Protein AF-A0A1Y4DKV1-F1 (afdb_monomer)

pLDDT: mean 86.76, std 9.76, range [48.66, 96.31]

InterPro domains:
  IPR012902 Prokaryotic N-terminal methylation site [PF07963] (7-30)
  IPR012902 Prokaryotic N-terminal methylation site [TIGR02532] (8-30)
  IPR045584 Pilin-like [SSF54523] (10-125)

Sequence (173 aa):
MLKNMLAKGFTLTELMAVVIIIAILSGVALGSYKKAAERSHFTEGLVAGHTVLEAVNRYYYDNPDLSDSERKRPKADYLDIGLSNARSCTINPNKDYCLRTKYFEIVIQTWGVQVNRVQNNAVKDYYFYLYPEYASGRYPDQCISRSATGHDLCVTMGYTNCSGSGSYYSCTK

Organism: NCBI:txid2562704

Nearest PDB structures (foldseek):
  6jr7-assembly4_D  TM=3.805E-01  e=6.163E+00  Flavobacterium johnsoniae UW101
  7wev-assembly1_C  TM=3.247E-01  e=9.438E+00  Severe acute respiratory syndrome coronavirus 2

Radius of gyration: 23.53 Å; Cα contacts (8 Å, |Δi|>4): 263; chains: 1; bounding box: 67×59×55 Å

Mean predicted aligned error: 7.86 Å

Structure (mmCIF, N/CA/C/O backbone):
data_AF-A0A1Y4DKV1-F1
#
_entry.id   AF-A0A1Y4DKV1-F1
#
loop_
_atom_site.group_PDB
_atom_site.id
_atom_site.type_symbol
_atom_site.label_atom_id
_atom_site.label_alt_id
_atom_site.label_comp_id
_atom_site.label_asym_id
_atom_site.label_entity_id
_atom_site.label_seq_id
_atom_site.pdbx_PDB_ins_code
_atom_site.Cartn_x
_atom_site.Cartn_y
_atom_site.Cartn_z
_atom_site.occupancy
_atom_site.B_iso_or_equiv
_atom_site.auth_seq_id
_atom_site.auth_comp_id
_atom_site.auth_asym_id
_atom_site.auth_atom_id
_atom_site.pdbx_PDB_model_num
ATOM 1 N N . MET A 1 1 ? -46.751 -41.928 22.803 1.00 48.66 1 MET A N 1
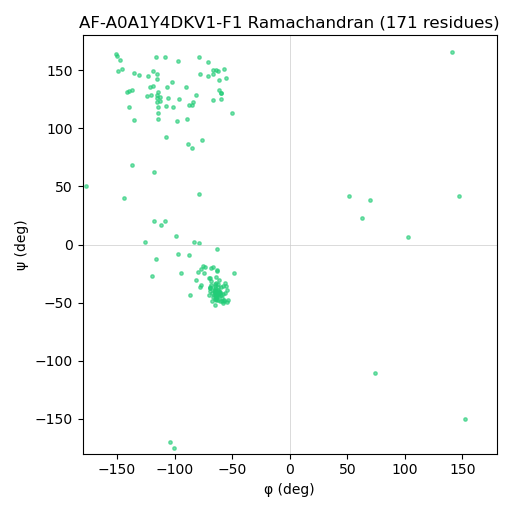ATOM 2 C CA . MET A 1 1 ? -45.582 -41.294 23.451 1.00 48.66 1 MET A CA 1
ATOM 3 C C . MET A 1 1 ? -45.083 -40.132 22.591 1.00 48.66 1 MET A C 1
ATOM 5 O O . MET A 1 1 ? -44.193 -40.367 21.798 1.00 48.66 1 MET A O 1
ATOM 9 N N . LEU A 1 2 ? -45.682 -38.931 22.672 1.00 51.69 2 LEU A N 1
ATOM 10 C CA . LEU A 1 2 ? -45.165 -37.682 22.050 1.00 51.69 2 LEU A CA 1
ATOM 11 C C . LEU A 1 2 ? -46.072 -36.478 22.404 1.00 51.69 2 LEU A C 1
ATOM 13 O O . LEU A 1 2 ? -46.562 -35.750 21.550 1.00 51.69 2 LEU A 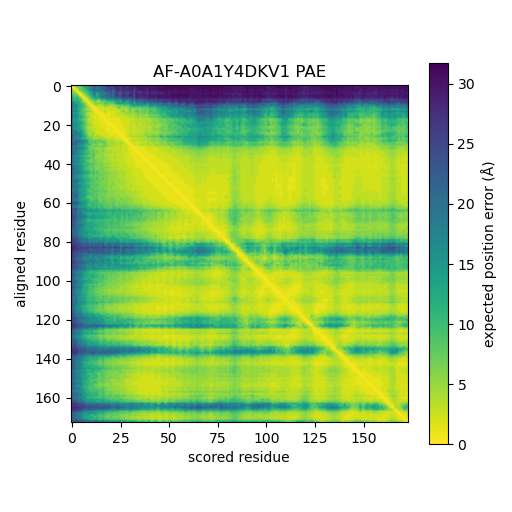O 1
ATOM 17 N N . LYS A 1 3 ? -46.373 -36.284 23.689 1.00 62.06 3 LYS A N 1
ATOM 18 C CA . LYS A 1 3 ? -47.076 -35.088 24.178 1.00 62.06 3 LYS A CA 1
ATOM 19 C C . LYS A 1 3 ? -46.341 -34.637 25.426 1.00 62.06 3 LYS A C 1
ATOM 21 O O . LYS A 1 3 ? -46.392 -35.368 26.405 1.00 62.06 3 LYS A O 1
ATOM 26 N N . ASN A 1 4 ? -45.594 -33.533 25.315 1.00 58.84 4 ASN A N 1
ATOM 27 C CA . ASN A 1 4 ? -45.132 -32.623 26.388 1.00 58.84 4 ASN A CA 1
ATOM 28 C C . ASN A 1 4 ? -43.747 -31.998 26.121 1.00 58.84 4 ASN A C 1
ATOM 30 O O . ASN A 1 4 ? -42.940 -31.868 27.033 1.00 58.84 4 ASN A O 1
ATOM 34 N N . MET A 1 5 ? -43.466 -31.561 24.888 1.00 59.00 5 MET A N 1
ATOM 35 C CA . MET A 1 5 ? -42.307 -30.686 24.627 1.00 59.00 5 MET A CA 1
ATOM 36 C C . MET A 1 5 ? -42.652 -29.372 23.901 1.00 59.00 5 MET A C 1
ATOM 38 O O . MET A 1 5 ? -41.758 -28.583 23.633 1.00 59.00 5 MET A O 1
ATOM 42 N N . LEU A 1 6 ? -43.929 -29.087 23.609 1.00 60.47 6 LEU A N 1
ATOM 43 C CA . LEU A 1 6 ? -44.322 -28.021 22.668 1.00 60.47 6 LEU A CA 1
ATOM 44 C C . LEU A 1 6 ? -44.960 -26.756 23.280 1.00 60.47 6 LEU A C 1
ATOM 46 O O . LEU A 1 6 ? -45.616 -26.016 22.558 1.00 60.47 6 LEU A O 1
ATOM 50 N N . ALA A 1 7 ? -44.790 -26.451 24.571 1.00 59.06 7 ALA A N 1
ATOM 51 C CA . ALA A 1 7 ? -45.453 -25.267 25.149 1.00 59.06 7 ALA A CA 1
ATOM 52 C C . ALA A 1 7 ? -44.648 -24.499 26.214 1.00 59.06 7 ALA A C 1
ATOM 54 O O . ALA A 1 7 ? -45.212 -24.030 27.199 1.00 59.06 7 ALA A O 1
ATOM 55 N N . LYS A 1 8 ? -43.335 -24.324 26.024 1.00 66.44 8 LYS A N 1
ATOM 56 C CA . LYS A 1 8 ? -42.594 -23.223 26.667 1.00 66.44 8 LYS A CA 1
ATOM 57 C C . LYS A 1 8 ? -42.255 -22.196 25.590 1.00 66.44 8 LYS A C 1
ATOM 59 O O . LYS A 1 8 ? -41.277 -22.353 24.869 1.00 66.44 8 LYS A O 1
ATOM 64 N N . GLY A 1 9 ? -43.128 -21.205 25.425 1.00 69.94 9 GLY A N 1
ATOM 65 C CA . GLY A 1 9 ? -42.861 -20.043 24.580 1.00 69.94 9 GLY A CA 1
ATOM 66 C C . GLY A 1 9 ? -41.812 -19.139 25.227 1.00 69.94 9 GLY A C 1
ATOM 67 O O . GLY A 1 9 ? -41.774 -19.019 26.450 1.00 69.94 9 GLY A O 1
ATOM 68 N N . PHE A 1 10 ? -40.966 -18.526 24.400 1.00 76.81 10 PHE A N 1
ATOM 69 C CA . PHE A 1 10 ? -39.982 -17.528 24.820 1.00 76.81 10 PHE A CA 1
ATOM 70 C C . PHE A 1 10 ? -40.705 -16.338 25.466 1.00 76.81 10 PHE A C 1
ATOM 72 O O . PHE A 1 10 ? -41.677 -15.830 24.900 1.00 76.81 10 PHE A O 1
ATOM 79 N N . THR A 1 11 ? -40.272 -15.896 26.647 1.00 87.31 11 THR A N 1
ATOM 80 C CA . THR A 1 11 ? -40.912 -14.749 27.307 1.00 87.31 11 THR A CA 1
ATOM 81 C C . THR A 1 11 ? -40.451 -13.434 26.670 1.00 87.31 11 THR A C 1
ATOM 83 O O . THR A 1 11 ?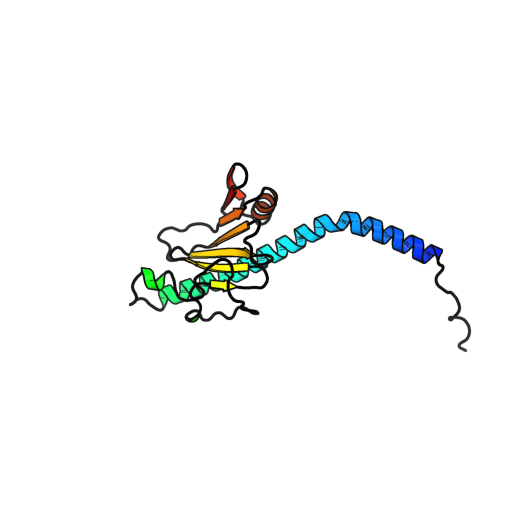 -39.303 -13.297 26.242 1.00 87.31 11 THR A O 1
ATOM 86 N N . LEU A 1 12 ? -41.335 -12.428 26.614 1.00 86.06 12 LEU A N 1
ATOM 87 C CA . LEU A 1 12 ? -40.984 -11.092 26.106 1.00 86.06 12 LEU A CA 1
ATOM 88 C C . LEU A 1 12 ? -39.816 -10.481 26.897 1.00 86.06 12 LEU A C 1
ATOM 90 O O . LEU A 1 12 ? -38.951 -9.822 26.328 1.00 86.06 12 LEU A O 1
ATOM 94 N N . THR A 1 13 ? -39.770 -10.740 28.203 1.00 91.50 13 THR A N 1
ATOM 95 C CA . THR A 1 13 ? -38.722 -10.250 29.102 1.00 91.50 13 THR A CA 1
ATOM 96 C C . THR A 1 13 ? -37.368 -10.902 28.839 1.00 91.50 13 THR A C 1
ATOM 98 O O . THR A 1 13 ? -36.355 -10.207 28.891 1.00 91.50 13 THR A O 1
ATOM 101 N N . GLU A 1 14 ? -37.323 -12.196 28.501 1.00 89.69 14 GLU A N 1
ATOM 102 C CA . GLU A 1 14 ? -36.074 -12.849 28.075 1.00 89.69 14 GLU A CA 1
ATOM 103 C C . GLU A 1 14 ? -35.562 -12.249 26.771 1.00 89.69 14 GLU A C 1
ATOM 105 O O . GLU A 1 14 ? -34.377 -11.941 26.652 1.00 89.69 14 GLU A O 1
ATOM 110 N N . LEU A 1 15 ? -36.457 -12.016 25.810 1.00 88.69 15 LEU A N 1
ATOM 111 C CA . LEU A 1 15 ? -36.069 -11.412 24.541 1.00 88.69 15 LEU A CA 1
ATOM 112 C C . LEU A 1 15 ? -35.565 -9.975 24.738 1.00 88.69 15 LEU A C 1
ATOM 114 O O . LEU A 1 15 ? -34.548 -9.598 24.160 1.00 88.69 15 LEU A O 1
ATOM 118 N N . MET A 1 16 ? -36.209 -9.191 25.606 1.00 91.56 16 MET A N 1
ATOM 119 C CA . MET A 1 16 ? -35.769 -7.831 25.930 1.00 91.56 16 MET A CA 1
ATOM 120 C C . MET A 1 16 ? -34.400 -7.798 26.616 1.00 91.56 16 MET A C 1
ATOM 122 O O . MET A 1 16 ? -33.557 -6.985 26.236 1.00 91.56 16 MET A O 1
ATOM 126 N N . ALA A 1 17 ? -34.143 -8.691 27.575 1.00 93.69 17 ALA A N 1
ATOM 127 C CA . ALA A 1 17 ? -32.840 -8.767 28.232 1.00 93.69 17 ALA A CA 1
ATOM 128 C C . ALA A 1 17 ? -31.724 -9.107 27.229 1.00 93.69 17 ALA A C 1
ATOM 130 O O . ALA A 1 17 ? -30.673 -8.465 27.234 1.00 93.69 17 ALA A O 1
ATOM 131 N N . VAL A 1 18 ? -31.969 -10.051 26.311 1.00 94.38 18 VAL A N 1
ATOM 132 C CA . VAL A 1 18 ? -31.006 -10.410 25.258 1.00 94.38 18 VAL A CA 1
ATOM 133 C C . VAL A 1 18 ? -30.735 -9.228 24.326 1.00 94.38 18 VAL A C 1
ATOM 135 O O . VAL A 1 18 ? -29.570 -8.939 24.054 1.00 94.38 18 VAL A O 1
ATOM 138 N N . VAL A 1 19 ? -31.775 -8.506 23.886 1.00 95.00 19 VAL A N 1
ATOM 139 C CA . VAL A 1 19 ? -31.631 -7.331 23.004 1.00 95.00 19 VAL A CA 1
ATOM 140 C C . VAL A 1 19 ? -30.817 -6.215 23.671 1.00 95.00 19 VAL A C 1
ATOM 142 O O . VAL A 1 19 ? -29.967 -5.600 23.027 1.00 95.00 19 VAL A O 1
ATOM 145 N N . ILE A 1 20 ? -31.017 -5.976 24.968 1.00 96.31 20 ILE A N 1
ATOM 146 C CA . ILE A 1 20 ? -30.244 -4.975 25.719 1.00 96.31 20 ILE A CA 1
ATOM 147 C C . ILE A 1 20 ? -28.768 -5.381 25.811 1.00 96.31 20 ILE A C 1
ATOM 149 O O . ILE A 1 20 ? -27.885 -4.551 25.584 1.00 96.31 20 ILE A O 1
ATOM 153 N N . ILE A 1 21 ? -28.481 -6.655 26.092 1.00 96.00 21 ILE A N 1
ATOM 154 C CA . ILE A 1 21 ? -27.099 -7.144 26.194 1.00 96.00 21 ILE A CA 1
ATOM 155 C C . ILE A 1 21 ? -26.377 -7.023 24.843 1.00 96.00 21 ILE A C 1
ATOM 157 O O . ILE A 1 21 ? -25.274 -6.471 24.794 1.00 96.00 21 ILE A O 1
ATOM 161 N N . ILE A 1 22 ? -26.989 -7.460 23.732 1.00 94.75 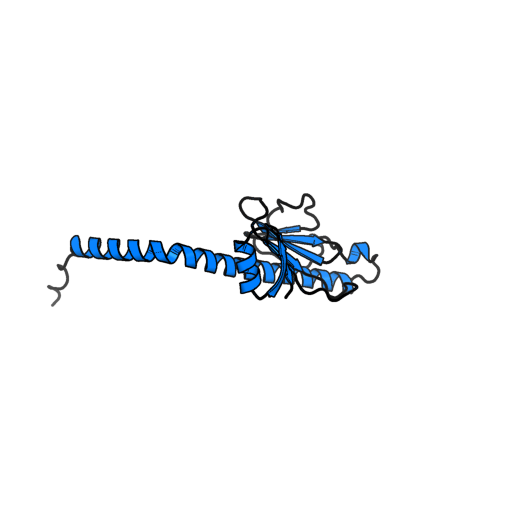22 ILE A N 1
ATOM 162 C CA . ILE A 1 22 ? -26.371 -7.321 22.397 1.00 94.75 22 ILE A CA 1
ATOM 163 C C . ILE A 1 22 ? -26.194 -5.850 21.998 1.00 94.75 22 ILE A C 1
ATOM 165 O O . ILE A 1 22 ? -25.195 -5.518 21.359 1.00 94.75 22 ILE A O 1
ATOM 169 N N . ALA A 1 23 ? -27.097 -4.953 22.418 1.00 94.25 23 ALA A N 1
ATOM 170 C CA . ALA A 1 23 ? -26.974 -3.523 22.146 1.00 94.25 23 ALA A CA 1
ATOM 171 C C . ALA A 1 23 ? -25.709 -2.937 22.796 1.00 94.25 23 ALA A C 1
ATOM 173 O O . ALA A 1 23 ? -24.917 -2.289 22.108 1.00 94.25 23 ALA A O 1
ATOM 174 N N . ILE A 1 24 ? -25.460 -3.238 24.075 1.00 95.19 24 ILE A N 1
ATOM 175 C CA . ILE A 1 24 ? -24.270 -2.756 24.797 1.00 95.19 24 ILE A CA 1
ATOM 176 C C . ILE A 1 24 ? -22.986 -3.319 24.170 1.00 95.19 24 ILE A C 1
ATOM 178 O O . ILE A 1 24 ? -22.055 -2.562 23.884 1.00 95.19 24 ILE A O 1
ATOM 182 N N . LEU A 1 25 ? -22.946 -4.630 23.899 1.00 94.88 25 LEU A N 1
ATOM 183 C CA . LEU A 1 25 ? -21.775 -5.275 23.292 1.00 94.88 25 LEU A CA 1
ATOM 184 C C . LEU A 1 25 ? -21.463 -4.705 21.900 1.00 94.88 25 LEU A C 1
ATOM 186 O O . LEU A 1 25 ? -20.299 -4.445 21.587 1.00 94.88 25 LEU A O 1
ATOM 190 N N . SER A 1 26 ? -22.490 -4.455 21.082 1.00 91.62 26 SER A N 1
ATOM 191 C CA . SER A 1 26 ? -22.305 -3.893 19.739 1.00 91.62 26 SER A CA 1
ATOM 192 C C . SER A 1 26 ? -21.729 -2.472 19.761 1.00 91.62 26 SER A C 1
ATOM 194 O O . SER A 1 26 ? -20.885 -2.139 18.925 1.00 91.62 26 SER A O 1
ATOM 196 N N . GLY A 1 27 ? -22.116 -1.659 20.752 1.00 90.88 27 GLY A N 1
ATOM 197 C CA . GLY A 1 27 ? -21.615 -0.295 20.915 1.00 90.88 27 GLY A CA 1
ATOM 198 C C . GLY A 1 27 ? -20.108 -0.247 21.171 1.00 90.88 27 GLY A C 1
ATOM 199 O O . GLY A 1 27 ? -19.404 0.555 20.557 1.00 90.88 27 GLY A O 1
ATOM 200 N N . VAL A 1 28 ? -19.592 -1.142 22.019 1.00 91.00 28 VAL A N 1
ATOM 201 C CA . VAL A 1 28 ? -18.157 -1.189 22.358 1.00 91.00 28 VAL A CA 1
ATOM 202 C C . VAL A 1 28 ? -17.327 -1.828 21.235 1.00 91.00 28 VAL A C 1
ATOM 204 O O . VAL A 1 28 ? -16.204 -1.399 20.965 1.00 91.00 28 VAL A O 1
ATOM 207 N N . ALA A 1 29 ? -17.874 -2.826 20.536 1.00 90.12 29 ALA A N 1
ATOM 208 C CA . ALA A 1 29 ? -17.142 -3.599 19.530 1.00 90.12 29 ALA A CA 1
ATOM 209 C C . ALA A 1 29 ? -16.946 -2.879 18.180 1.00 90.12 29 ALA A C 1
ATOM 211 O O . ALA A 1 29 ? -16.044 -3.226 17.415 1.00 90.12 29 ALA A O 1
ATOM 212 N N . LEU A 1 30 ? -17.758 -1.869 17.852 1.00 88.00 30 LEU A N 1
ATOM 213 C CA . LEU A 1 30 ? -17.723 -1.249 16.521 1.00 88.00 30 LEU A CA 1
ATOM 214 C C . LEU A 1 30 ? -16.369 -0.593 16.193 1.00 88.00 30 LEU A C 1
ATOM 216 O O . LEU A 1 30 ? -15.911 -0.636 15.047 1.00 88.00 30 LEU A O 1
ATOM 220 N N . GLY A 1 31 ? -15.716 0.014 17.188 1.00 85.81 31 GLY A N 1
ATOM 221 C CA . GLY A 1 31 ? -14.417 0.663 17.005 1.00 85.81 31 GLY A CA 1
ATOM 222 C C . GLY A 1 31 ? -13.299 -0.332 16.679 1.00 85.81 31 GLY A C 1
ATOM 223 O O . GLY A 1 31 ? -12.526 -0.110 15.744 1.00 85.81 31 GLY A O 1
ATOM 224 N N . SER A 1 32 ? -13.235 -1.450 17.407 1.00 87.50 32 SER A N 1
ATOM 225 C CA . SER A 1 32 ? -12.230 -2.494 17.178 1.00 87.50 32 SER A CA 1
ATOM 226 C C . SER A 1 32 ? -12.468 -3.231 15.860 1.00 87.50 32 SER A C 1
ATOM 228 O O . SER A 1 32 ? -11.508 -3.489 15.133 1.00 87.50 32 SER A O 1
ATOM 230 N N . TYR A 1 33 ? -13.731 -3.472 15.495 1.00 89.88 33 TYR A N 1
ATOM 231 C CA . TYR A 1 33 ? -14.090 -4.084 14.216 1.00 89.88 33 TYR A CA 1
ATOM 232 C C . TYR A 1 33 ? -13.587 -3.266 13.018 1.00 89.88 33 TYR A C 1
ATOM 234 O O . TYR A 1 33 ? -12.959 -3.818 12.117 1.00 89.88 33 TYR A O 1
ATOM 242 N N . LYS A 1 34 ? -13.783 -1.938 13.022 1.00 90.06 34 LYS A N 1
ATOM 243 C CA . LYS A 1 34 ? -13.297 -1.062 11.937 1.00 90.06 34 LYS A CA 1
ATOM 244 C C . LYS A 1 34 ? -11.774 -1.113 11.788 1.00 90.06 34 LYS A C 1
ATOM 246 O O . LYS A 1 34 ? -11.278 -1.189 10.668 1.00 90.06 34 LYS A O 1
ATOM 251 N N . LYS A 1 35 ? -11.035 -1.114 12.904 1.00 90.19 35 LYS A N 1
ATOM 252 C CA . LYS A 1 35 ? -9.568 -1.240 12.885 1.00 90.19 35 LYS A CA 1
ATOM 253 C C . LYS A 1 35 ? -9.121 -2.595 12.332 1.00 90.19 35 LYS A C 1
ATOM 255 O O . LYS A 1 35 ? -8.197 -2.644 11.528 1.00 90.19 35 LYS A O 1
ATOM 260 N N . ALA A 1 36 ? -9.778 -3.683 12.734 1.00 91.94 36 ALA A N 1
ATOM 261 C CA . ALA A 1 36 ? -9.477 -5.021 12.226 1.00 91.94 36 ALA A CA 1
ATOM 262 C C . ALA A 1 36 ? -9.761 -5.143 10.718 1.00 91.94 36 ALA A C 1
ATOM 264 O O . ALA A 1 36 ? -8.928 -5.666 9.980 1.00 91.94 36 ALA A O 1
ATOM 265 N N . ALA A 1 37 ? -10.888 -4.599 10.251 1.00 92.31 37 ALA A N 1
ATOM 266 C CA . ALA A 1 37 ? -11.232 -4.571 8.832 1.00 92.31 37 ALA A CA 1
ATOM 267 C C . ALA A 1 37 ? -10.204 -3.778 8.007 1.00 92.31 37 ALA A C 1
ATOM 269 O O . ALA A 1 37 ? -9.746 -4.260 6.975 1.00 92.31 37 ALA A O 1
ATOM 270 N N . GLU A 1 38 ? -9.768 -2.605 8.478 1.00 92.00 38 GLU A N 1
ATOM 271 C CA . GLU A 1 38 ? -8.747 -1.828 7.763 1.00 92.00 38 GLU A CA 1
ATOM 272 C C . GLU A 1 38 ? -7.368 -2.497 7.769 1.00 92.00 38 GLU A C 1
ATOM 274 O O . GLU A 1 38 ? -6.662 -2.398 6.771 1.00 92.00 38 GLU A O 1
ATOM 279 N N . ARG A 1 39 ? -6.998 -3.256 8.810 1.00 93.00 39 ARG A N 1
ATOM 280 C CA . ARG A 1 39 ? -5.790 -4.105 8.766 1.00 93.00 39 ARG A CA 1
ATOM 281 C C . ARG A 1 39 ? -5.905 -5.205 7.711 1.00 93.00 39 ARG A C 1
ATOM 283 O O . ARG A 1 39 ? -4.936 -5.465 7.006 1.00 93.00 39 ARG A O 1
ATOM 290 N N . SER A 1 40 ? -7.083 -5.815 7.568 1.00 94.12 40 SER A N 1
ATOM 291 C CA . SER A 1 40 ? -7.333 -6.796 6.505 1.00 94.12 40 SER A CA 1
ATOM 292 C C . SER A 1 40 ? -7.261 -6.167 5.113 1.00 94.12 40 SER A C 1
ATOM 294 O O . SER A 1 40 ? -6.738 -6.786 4.193 1.00 94.12 40 SER A O 1
ATOM 296 N N . HIS A 1 41 ? -7.769 -4.945 4.939 1.00 92.94 41 HIS A N 1
ATOM 297 C CA . HIS A 1 41 ? -7.623 -4.230 3.671 1.00 92.94 41 HIS A CA 1
ATOM 298 C C . HIS A 1 41 ? -6.165 -3.862 3.413 1.00 92.94 41 HIS A C 1
ATOM 300 O O . HIS A 1 41 ? -5.683 -4.033 2.302 1.00 92.94 41 HIS A O 1
ATOM 306 N N . PHE A 1 42 ? -5.436 -3.408 4.429 1.00 93.88 42 PHE A N 1
ATOM 307 C CA . PHE A 1 42 ? -4.017 -3.093 4.302 1.00 93.88 42 PHE A CA 1
ATOM 308 C C . PHE A 1 42 ? -3.224 -4.283 3.750 1.00 93.88 42 PHE A C 1
ATOM 310 O O . PHE A 1 42 ? -2.474 -4.124 2.788 1.00 93.88 42 PHE A O 1
ATOM 317 N N . THR A 1 43 ? -3.403 -5.479 4.324 1.00 94.06 43 THR A N 1
ATOM 318 C CA . THR A 1 43 ? -2.709 -6.687 3.850 1.00 94.06 43 THR A CA 1
ATOM 319 C C . THR A 1 43 ? -3.142 -7.081 2.442 1.00 94.06 43 THR A C 1
ATOM 321 O O . THR A 1 43 ? -2.289 -7.433 1.633 1.00 94.06 43 THR A O 1
ATOM 324 N N . GLU A 1 44 ? -4.433 -6.969 2.117 1.00 92.94 44 GLU A N 1
ATOM 325 C CA . GLU A 1 44 ? -4.958 -7.192 0.762 1.00 92.94 44 GLU A CA 1
ATOM 326 C C . GLU A 1 44 ? -4.269 -6.277 -0.264 1.00 92.94 44 GLU A C 1
ATOM 328 O O . GLU A 1 44 ? -3.796 -6.748 -1.299 1.00 92.94 44 GLU A O 1
ATOM 333 N N . GLY A 1 45 ? -4.166 -4.980 0.037 1.00 92.31 45 GLY A N 1
ATOM 334 C CA . GLY A 1 45 ? -3.514 -3.998 -0.828 1.00 92.31 45 GLY A CA 1
ATOM 335 C C . GLY A 1 45 ? -2.020 -4.256 -0.994 1.00 92.31 45 GLY A C 1
ATOM 336 O O . GLY A 1 45 ? -1.509 -4.154 -2.107 1.00 92.31 45 GLY A O 1
ATOM 337 N N . LEU A 1 46 ? -1.331 -4.634 0.086 1.00 93.88 46 LEU A N 1
ATOM 338 C CA . LEU A 1 46 ? 0.096 -4.948 0.052 1.00 93.88 46 LEU A CA 1
ATOM 339 C C . LEU A 1 46 ? 0.380 -6.189 -0.806 1.00 93.88 46 LEU A C 1
ATOM 341 O O . LEU A 1 46 ? 1.248 -6.146 -1.675 1.00 93.88 46 LEU A O 1
ATOM 345 N N . VAL A 1 47 ? -0.390 -7.266 -0.621 1.00 93.31 47 VAL A N 1
ATOM 346 C CA . VAL A 1 47 ? -0.272 -8.485 -1.439 1.00 93.31 47 VAL A CA 1
ATOM 347 C C . VAL A 1 47 ? -0.545 -8.167 -2.905 1.00 93.31 47 VAL A C 1
ATOM 349 O O . VAL A 1 47 ? 0.268 -8.504 -3.761 1.00 93.31 47 VAL A O 1
ATOM 352 N N . ALA A 1 48 ? -1.639 -7.460 -3.201 1.00 92.31 48 ALA A N 1
ATOM 353 C CA . ALA A 1 48 ? -1.960 -7.073 -4.570 1.00 92.31 48 ALA A CA 1
ATOM 354 C C . ALA A 1 48 ? -0.846 -6.206 -5.185 1.00 92.31 48 ALA A C 1
ATOM 356 O O . ALA A 1 48 ? -0.409 -6.462 -6.303 1.00 92.31 48 ALA A O 1
ATOM 357 N N . GLY A 1 49 ? -0.313 -5.237 -4.441 1.00 93.25 49 GLY A N 1
ATOM 358 C CA . GLY A 1 49 ? 0.820 -4.420 -4.868 1.00 93.25 49 GLY A CA 1
ATOM 359 C C . GLY A 1 49 ? 2.061 -5.234 -5.223 1.00 93.25 49 GLY A C 1
ATOM 360 O O . GLY A 1 49 ? 2.614 -5.047 -6.305 1.00 93.25 49 GLY A O 1
ATOM 361 N N . HIS A 1 50 ? 2.467 -6.167 -4.357 1.00 93.12 50 HIS A N 1
ATOM 362 C CA . HIS A 1 50 ? 3.621 -7.029 -4.619 1.00 93.12 50 HIS A CA 1
ATOM 363 C C . HIS A 1 50 ? 3.402 -7.967 -5.806 1.00 93.12 50 HIS A C 1
ATOM 365 O O . HIS A 1 50 ? 4.344 -8.205 -6.552 1.00 93.12 50 HIS A O 1
ATOM 371 N N . THR A 1 51 ? 2.178 -8.456 -6.038 1.00 92.81 51 THR A N 1
ATOM 372 C CA . THR A 1 51 ? 1.903 -9.261 -7.243 1.00 92.81 51 THR A CA 1
ATOM 373 C C . THR A 1 51 ? 2.125 -8.464 -8.528 1.00 92.81 51 THR A C 1
ATOM 375 O O . THR A 1 51 ? 2.692 -8.992 -9.481 1.00 92.81 51 THR A O 1
ATOM 378 N N . VAL A 1 52 ? 1.748 -7.178 -8.547 1.00 93.00 52 VAL A N 1
ATOM 379 C CA . VAL A 1 52 ? 2.028 -6.294 -9.689 1.00 93.00 52 VAL A CA 1
ATOM 380 C C . VAL A 1 52 ? 3.518 -5.988 -9.785 1.00 93.00 52 VAL A C 1
ATOM 382 O O . VAL A 1 52 ? 4.075 -6.039 -10.876 1.00 93.00 52 VAL A O 1
ATOM 385 N N . LEU A 1 53 ? 4.173 -5.697 -8.659 1.00 93.62 53 LEU A N 1
ATOM 386 C CA . LEU A 1 53 ? 5.608 -5.417 -8.619 1.00 93.62 53 LEU A CA 1
ATOM 387 C C . LEU A 1 53 ? 6.432 -6.579 -9.179 1.00 93.62 53 LEU A C 1
ATOM 389 O O . LEU A 1 53 ? 7.353 -6.354 -9.956 1.00 93.62 53 LEU A O 1
ATOM 393 N N . GLU A 1 54 ? 6.078 -7.809 -8.822 1.00 93.69 54 GLU A N 1
ATOM 394 C CA . GLU A 1 54 ? 6.777 -8.999 -9.294 1.00 93.69 54 GLU A CA 1
ATOM 395 C C . GLU A 1 54 ? 6.609 -9.202 -10.803 1.00 93.69 54 GLU A C 1
ATOM 397 O O . GLU A 1 54 ? 7.569 -9.516 -11.505 1.00 93.69 54 GLU A O 1
ATOM 402 N N . ALA A 1 55 ? 5.415 -8.937 -11.337 1.00 93.00 55 ALA A N 1
ATOM 403 C CA . ALA A 1 55 ? 5.195 -8.949 -12.780 1.00 93.00 55 ALA A CA 1
ATOM 404 C C . ALA A 1 55 ? 5.997 -7.847 -13.494 1.00 93.00 55 ALA A C 1
ATOM 406 O O . ALA A 1 55 ? 6.552 -8.077 -14.566 1.00 93.00 55 ALA A O 1
ATOM 407 N N . VAL A 1 56 ? 6.117 -6.663 -12.883 1.00 93.50 56 VAL A N 1
ATOM 408 C CA . VAL A 1 56 ? 6.963 -5.572 -13.392 1.00 93.50 56 VAL A CA 1
ATOM 409 C C . VAL A 1 56 ? 8.446 -5.967 -13.379 1.00 93.50 56 VAL A C 1
ATOM 411 O O . VAL A 1 56 ? 9.140 -5.725 -14.365 1.00 93.50 56 VAL A O 1
ATOM 414 N N . ASN A 1 57 ? 8.934 -6.614 -12.312 1.00 93.31 57 ASN A N 1
ATOM 415 C CA . ASN A 1 57 ? 10.301 -7.147 -12.246 1.00 93.31 57 ASN A CA 1
ATOM 416 C C . ASN A 1 57 ? 10.552 -8.156 -13.373 1.00 93.31 57 ASN A C 1
ATOM 418 O O . ASN A 1 57 ? 11.538 -8.032 -14.097 1.00 93.31 57 ASN A O 1
ATOM 422 N N . ARG A 1 58 ? 9.640 -9.116 -13.559 1.00 92.69 58 ARG A N 1
ATOM 423 C CA . ARG A 1 58 ? 9.724 -10.112 -14.635 1.00 92.69 58 ARG A CA 1
ATOM 424 C C . ARG A 1 58 ? 9.780 -9.447 -16.008 1.00 92.69 58 ARG A C 1
ATOM 426 O O . ARG A 1 58 ? 10.716 -9.691 -16.760 1.00 92.69 58 ARG A O 1
ATOM 433 N N . TYR A 1 59 ? 8.857 -8.524 -16.285 1.00 93.38 59 TYR A N 1
ATOM 434 C CA . TYR A 1 59 ? 8.845 -7.774 -17.541 1.00 93.38 59 TYR A CA 1
ATOM 435 C C . TYR A 1 59 ? 10.167 -7.033 -17.782 1.00 93.38 59 TYR A C 1
ATOM 437 O O . TYR A 1 59 ? 10.686 -7.033 -18.900 1.00 93.38 59 TYR A O 1
ATOM 445 N N . TYR A 1 60 ? 10.738 -6.418 -16.741 1.00 93.25 60 TYR A N 1
ATOM 446 C CA . TYR A 1 60 ? 12.009 -5.708 -16.853 1.00 93.25 60 TYR A CA 1
ATOM 447 C C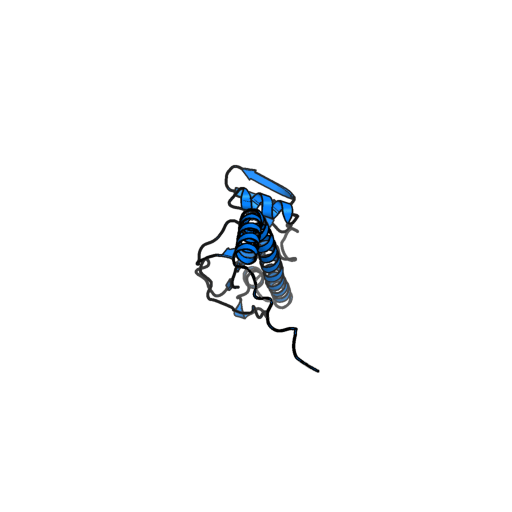 . TYR A 1 60 ? 13.155 -6.629 -17.283 1.00 93.25 60 TYR A C 1
ATOM 449 O O . TYR A 1 60 ? 13.993 -6.203 -18.083 1.00 93.25 60 TYR A O 1
ATOM 457 N N . TYR A 1 61 ? 13.219 -7.856 -16.761 1.00 92.44 61 TYR A N 1
ATOM 458 C CA . TYR A 1 61 ? 14.280 -8.813 -17.085 1.00 92.44 61 TYR A CA 1
ATOM 459 C C . TYR A 1 61 ? 14.045 -9.563 -18.403 1.00 92.44 61 TYR A C 1
ATOM 461 O O . TYR A 1 61 ? 15.019 -9.863 -19.092 1.00 92.44 61 TYR A O 1
ATOM 469 N N . ASP A 1 62 ? 12.789 -9.786 -18.790 1.00 93.88 62 ASP A N 1
ATOM 470 C CA . ASP A 1 62 ? 12.427 -10.499 -20.023 1.00 93.88 62 ASP A CA 1
ATOM 471 C C . ASP A 1 62 ? 12.611 -9.659 -21.299 1.00 93.88 62 ASP A C 1
ATOM 473 O O . ASP A 1 62 ? 12.711 -10.214 -22.391 1.00 93.88 62 ASP A O 1
ATOM 477 N N . ASN A 1 63 ? 12.694 -8.329 -21.177 1.00 93.62 63 ASN A N 1
ATOM 478 C CA . ASN A 1 63 ? 12.807 -7.404 -22.313 1.00 93.62 63 ASN A CA 1
ATOM 479 C C . ASN A 1 63 ? 14.130 -6.610 -22.289 1.00 93.62 63 ASN A C 1
ATOM 481 O O . ASN A 1 63 ? 14.102 -5.388 -22.125 1.00 93.62 63 ASN A O 1
ATOM 485 N N . PRO A 1 64 ? 15.311 -7.253 -22.388 1.00 92.25 64 PRO A N 1
ATOM 486 C CA . PRO A 1 64 ? 16.606 -6.577 -22.257 1.00 92.25 64 PRO A CA 1
ATOM 487 C C . PRO A 1 64 ? 16.932 -5.611 -23.407 1.00 92.25 64 PRO A C 1
ATOM 489 O O . PRO A 1 64 ? 17.784 -4.739 -23.239 1.00 92.25 64 PRO A O 1
ATOM 492 N N . ASP A 1 65 ? 16.280 -5.775 -24.554 1.00 94.06 65 ASP A N 1
ATOM 493 C CA . ASP A 1 65 ? 16.448 -5.015 -25.796 1.00 94.06 65 ASP A CA 1
ATOM 494 C C . ASP A 1 65 ? 15.737 -3.654 -25.786 1.00 94.06 65 ASP A C 1
ATOM 496 O O . ASP A 1 65 ? 16.148 -2.733 -26.496 1.00 94.06 65 ASP A O 1
ATOM 500 N N . LEU A 1 66 ? 14.702 -3.504 -24.958 1.00 92.25 66 LEU A N 1
ATOM 501 C CA . LEU A 1 66 ? 13.979 -2.248 -24.788 1.00 92.25 66 LEU A CA 1
ATOM 502 C C . LEU A 1 66 ? 14.808 -1.200 -24.032 1.00 92.25 66 LEU A C 1
ATOM 504 O O . LEU A 1 66 ? 15.695 -1.511 -23.228 1.00 92.25 66 LEU A O 1
ATOM 508 N N . SER A 1 67 ? 14.463 0.075 -24.230 1.00 91.69 67 SER A N 1
ATOM 509 C CA . SER A 1 67 ? 15.072 1.148 -23.448 1.00 91.69 67 SER A CA 1
ATOM 510 C C . SER A 1 67 ? 14.722 1.010 -21.961 1.00 91.69 67 SER A C 1
ATOM 512 O O . SER A 1 67 ? 13.645 0.543 -21.582 1.00 91.69 67 SER A O 1
ATOM 514 N N . ASP A 1 68 ? 15.618 1.470 -21.088 1.00 87.69 68 ASP A N 1
ATOM 515 C CA . ASP A 1 68 ? 15.419 1.406 -19.636 1.00 87.69 68 ASP A CA 1
ATOM 516 C C . ASP A 1 68 ? 14.112 2.099 -19.191 1.00 87.69 68 ASP A C 1
ATOM 518 O O . ASP A 1 68 ? 13.423 1.628 -18.290 1.00 87.69 68 ASP A O 1
ATOM 522 N N . SER A 1 69 ? 13.701 3.166 -19.883 1.00 86.50 69 SER A N 1
ATOM 523 C CA . SER A 1 69 ? 12.445 3.872 -19.590 1.00 86.50 69 SER A CA 1
ATOM 524 C C . SER A 1 69 ? 11.193 3.052 -19.921 1.00 86.50 69 SER A C 1
ATOM 526 O O . SER A 1 69 ? 10.199 3.147 -19.201 1.00 86.50 69 SER A O 1
ATOM 528 N N . GLU A 1 70 ? 11.232 2.244 -20.982 1.00 87.44 70 GLU A N 1
ATOM 529 C CA . GLU A 1 70 ? 10.110 1.397 -21.407 1.00 87.44 70 GLU A CA 1
ATOM 530 C C . GLU A 1 70 ? 9.992 0.140 -20.545 1.00 87.44 70 GLU A C 1
ATOM 532 O O . GLU A 1 70 ? 8.888 -0.267 -20.185 1.00 87.44 70 GLU A O 1
ATOM 537 N N . ARG A 1 71 ? 11.130 -0.432 -20.139 1.00 90.75 71 ARG A N 1
ATOM 538 C CA . ARG A 1 71 ? 11.187 -1.616 -19.267 1.00 90.75 71 ARG A CA 1
ATOM 539 C C . ARG A 1 71 ? 10.722 -1.327 -17.849 1.00 90.75 71 ARG A C 1
ATOM 541 O O . ARG A 1 71 ? 10.099 -2.172 -17.220 1.00 90.75 71 ARG A O 1
ATOM 548 N N . LYS A 1 72 ? 11.032 -0.135 -17.334 1.00 91.12 72 LYS A N 1
ATOM 549 C CA . LYS A 1 72 ? 10.715 0.267 -15.956 1.00 91.12 72 LYS A CA 1
ATOM 550 C C . LYS A 1 72 ? 9.242 0.575 -15.717 1.00 91.12 72 LYS A C 1
ATOM 552 O O . LYS A 1 72 ? 8.819 0.616 -14.565 1.00 91.12 72 LYS A O 1
ATOM 557 N N . ARG A 1 73 ? 8.477 0.850 -16.775 1.00 91.44 73 ARG A N 1
ATOM 558 C CA . ARG A 1 73 ? 7.059 1.213 -16.677 1.00 91.44 73 ARG A CA 1
ATOM 559 C C . ARG A 1 73 ? 6.235 0.490 -17.749 1.00 91.44 73 ARG A C 1
ATOM 561 O O . ARG A 1 73 ? 5.729 1.154 -18.660 1.00 91.44 73 ARG A O 1
ATOM 568 N N . PRO A 1 74 ? 6.091 -0.844 -17.656 1.00 91.56 74 PRO A N 1
ATOM 569 C CA . PRO A 1 74 ? 5.247 -1.597 -18.573 1.00 91.56 74 PRO A CA 1
ATOM 570 C C . PRO A 1 74 ? 3.789 -1.162 -18.465 1.00 91.56 74 PRO A C 1
ATOM 572 O O . PRO A 1 74 ? 3.317 -0.770 -17.394 1.00 91.56 74 PRO A O 1
ATOM 575 N N . LYS A 1 75 ? 3.062 -1.256 -19.581 1.00 90.25 75 LYS A N 1
ATOM 576 C CA . LYS A 1 75 ? 1.603 -1.153 -19.549 1.00 90.25 75 LYS A CA 1
ATOM 577 C C . LYS A 1 75 ? 1.027 -2.356 -18.800 1.00 90.25 75 LYS A C 1
ATOM 579 O O . LYS A 1 75 ? 1.561 -3.455 -18.902 1.00 90.25 75 LYS A O 1
ATOM 584 N N . ALA A 1 76 ? -0.081 -2.154 -18.097 1.00 87.69 76 ALA A N 1
ATOM 585 C CA . ALA A 1 76 ? -0.803 -3.188 -17.369 1.00 87.69 76 ALA A CA 1
ATOM 586 C C . ALA A 1 76 ? -1.194 -4.367 -18.275 1.00 87.69 76 ALA A C 1
ATOM 588 O O . ALA A 1 76 ? -1.096 -5.506 -17.841 1.00 87.69 76 ALA A O 1
ATOM 589 N N . ASP A 1 77 ? -1.542 -4.102 -19.538 1.00 87.06 77 ASP A N 1
ATOM 590 C CA . ASP A 1 77 ? -1.902 -5.133 -20.524 1.00 87.06 77 ASP A CA 1
ATOM 591 C C . ASP A 1 77 ? -0.736 -6.059 -20.909 1.00 87.06 77 ASP A C 1
ATOM 593 O O . ASP A 1 77 ? -0.962 -7.146 -21.434 1.00 87.06 77 ASP A O 1
ATOM 597 N N . TYR A 1 78 ? 0.512 -5.641 -20.673 1.00 87.88 78 TYR A N 1
ATOM 598 C CA . TYR A 1 78 ? 1.696 -6.467 -20.931 1.00 87.88 78 TYR A CA 1
ATOM 599 C C . TYR A 1 78 ? 2.064 -7.365 -19.752 1.00 87.88 78 TYR A C 1
ATOM 601 O O . TYR A 1 78 ? 2.950 -8.207 -19.877 1.00 87.88 78 TYR A O 1
ATOM 609 N N . LEU A 1 79 ? 1.422 -7.169 -18.602 1.00 87.00 79 LEU A N 1
ATOM 610 C CA . LEU A 1 79 ? 1.674 -7.959 -17.412 1.00 87.00 79 LEU A CA 1
ATOM 611 C C . LEU A 1 79 ? 0.743 -9.173 -17.402 1.00 87.00 79 LEU A C 1
ATOM 613 O O . LEU A 1 79 ? -0.462 -9.057 -17.621 1.00 87.00 79 LEU A O 1
ATOM 617 N N . ASP A 1 80 ? 1.287 -10.342 -17.082 1.00 81.44 80 ASP A N 1
ATOM 618 C CA . ASP A 1 80 ? 0.568 -11.615 -16.973 1.00 81.44 80 ASP A CA 1
ATOM 619 C C . ASP A 1 80 ? -0.200 -11.740 -15.645 1.00 81.44 80 ASP A C 1
ATOM 621 O O . ASP A 1 80 ? -0.199 -12.774 -14.976 1.00 81.44 80 ASP A O 1
ATOM 625 N N . ILE A 1 81 ? -0.877 -10.662 -15.249 1.00 82.31 81 ILE A N 1
ATOM 626 C CA . ILE A 1 81 ? -1.584 -10.556 -13.974 1.00 82.31 81 ILE A CA 1
ATOM 627 C C . ILE A 1 81 ? -3.086 -10.414 -14.190 1.00 82.31 81 ILE A C 1
ATOM 629 O O . ILE A 1 81 ? -3.588 -9.482 -14.813 1.00 82.31 81 ILE A O 1
ATOM 633 N N . GLY A 1 82 ? -3.837 -11.337 -13.598 1.00 67.50 82 GLY A N 1
ATOM 634 C CA . GLY A 1 82 ? -5.279 -11.204 -13.448 1.00 67.50 82 GLY A CA 1
ATOM 635 C C . GLY A 1 82 ? -5.608 -10.681 -12.057 1.00 67.50 82 GLY A C 1
ATOM 636 O O . GLY A 1 82 ? -5.544 -11.440 -11.092 1.00 67.50 82 GLY A O 1
ATOM 637 N N . LEU A 1 83 ? -6.013 -9.414 -11.929 1.00 67.06 83 LEU A N 1
ATOM 638 C CA . LEU A 1 83 ? -6.667 -8.956 -10.701 1.00 67.06 83 LEU A CA 1
ATOM 639 C C . LEU A 1 83 ? -8.171 -9.217 -10.794 1.00 67.06 83 LEU A C 1
ATOM 641 O O . LEU A 1 83 ? -8.869 -8.706 -11.672 1.00 67.06 83 LEU A O 1
ATOM 645 N N . SER A 1 84 ? -8.684 -10.022 -9.865 1.00 56.75 84 SER A N 1
ATOM 646 C CA . SER A 1 84 ? -10.113 -10.293 -9.748 1.00 56.75 84 SER A CA 1
ATOM 647 C C . SER A 1 84 ? -10.876 -8.984 -9.498 1.00 56.75 84 SER A C 1
ATOM 649 O O . SER A 1 84 ? -10.594 -8.243 -8.557 1.00 56.75 84 SER A O 1
ATOM 651 N N . ASN A 1 85 ? -11.877 -8.701 -10.341 1.00 57.62 85 ASN A N 1
ATOM 652 C CA . ASN A 1 85 ? -12.658 -7.452 -10.353 1.00 57.62 85 ASN A CA 1
ATOM 653 C C . ASN A 1 85 ? -11.900 -6.198 -10.828 1.00 57.62 85 ASN A C 1
ATOM 655 O O . ASN A 1 85 ? -12.135 -5.115 -10.281 1.00 57.62 85 ASN A O 1
ATOM 659 N N . ALA A 1 86 ? -11.039 -6.321 -11.844 1.00 60.66 86 ALA A N 1
ATOM 660 C CA . ALA A 1 86 ? -10.421 -5.173 -12.507 1.00 60.66 86 ALA A CA 1
ATOM 661 C C . ALA A 1 86 ? -11.482 -4.127 -12.907 1.00 60.66 86 ALA A C 1
ATOM 663 O O . ALA A 1 86 ? -12.364 -4.372 -13.730 1.00 60.66 86 ALA A O 1
ATOM 664 N N . ARG A 1 87 ? -11.423 -2.956 -12.268 1.00 67.50 87 ARG A N 1
ATOM 665 C CA . ARG A 1 87 ? -12.262 -1.788 -12.578 1.00 67.50 87 ARG A CA 1
ATOM 666 C C . ARG A 1 87 ? -11.412 -0.720 -13.251 1.00 67.50 87 ARG A C 1
ATOM 668 O O . ARG A 1 87 ? -10.200 -0.682 -13.071 1.00 67.50 87 ARG A O 1
ATOM 675 N N . SER A 1 88 ? -12.045 0.222 -13.942 1.00 75.75 88 SER A N 1
ATOM 676 C CA . SER A 1 88 ? -11.332 1.413 -14.403 1.00 75.75 88 SER A CA 1
ATOM 677 C C . SER A 1 88 ? -10.756 2.174 -13.208 1.00 75.75 88 SER A C 1
ATOM 679 O O . SER A 1 88 ? -11.465 2.470 -12.234 1.00 75.75 88 SER A O 1
ATOM 681 N N . CYS A 1 89 ? -9.472 2.517 -13.282 1.00 83.06 89 CYS A N 1
ATOM 682 C CA . CYS A 1 89 ? -8.861 3.412 -12.308 1.00 83.06 89 CYS A CA 1
ATOM 683 C C . CYS A 1 89 ? -9.605 4.747 -12.263 1.00 83.06 89 CYS A C 1
ATOM 685 O O . CYS A 1 89 ? -10.199 5.168 -13.255 1.00 83.06 89 CYS A O 1
ATOM 687 N N . THR A 1 90 ? -9.600 5.420 -11.127 1.00 79.25 90 THR A N 1
ATOM 688 C CA . THR A 1 90 ? -10.284 6.702 -10.932 1.00 79.25 90 THR A CA 1
ATOM 689 C C . THR A 1 90 ? -9.340 7.821 -10.553 1.00 79.25 90 THR A C 1
ATOM 691 O O . THR A 1 90 ? -9.614 8.957 -10.918 1.00 79.25 90 THR A O 1
ATOM 694 N N . ILE A 1 91 ? -8.207 7.516 -9.923 1.00 74.56 91 ILE A N 1
ATOM 695 C CA . ILE A 1 91 ? -7.201 8.513 -9.553 1.00 74.56 91 ILE A CA 1
ATOM 696 C C . ILE A 1 91 ? -6.238 8.756 -10.710 1.00 74.56 91 ILE A C 1
ATOM 698 O O . ILE A 1 91 ? -5.910 9.901 -11.008 1.00 74.56 91 ILE A O 1
ATOM 702 N N . ASN A 1 92 ? -5.786 7.690 -11.375 1.00 78.69 92 ASN A N 1
ATOM 703 C CA . ASN A 1 92 ? -4.880 7.831 -12.508 1.00 78.69 92 ASN A CA 1
ATOM 704 C C . ASN A 1 92 ? -5.676 8.085 -13.806 1.00 78.69 92 ASN A C 1
ATOM 706 O O . ASN A 1 92 ? -6.500 7.237 -14.192 1.00 78.69 92 ASN A O 1
ATOM 710 N N . PRO A 1 93 ? -5.464 9.223 -14.498 1.00 74.06 93 PRO A N 1
ATOM 711 C CA . PRO A 1 93 ? -6.087 9.468 -15.796 1.00 74.06 93 PRO A CA 1
ATOM 712 C C . PRO A 1 93 ? -5.602 8.471 -16.856 1.00 74.06 93 PRO A C 1
ATOM 714 O O . PRO A 1 93 ? -6.368 8.128 -17.753 1.00 74.06 93 PRO A O 1
ATOM 717 N N . ASN A 1 94 ? -4.380 7.951 -16.719 1.00 83.38 94 ASN A N 1
ATOM 718 C CA . ASN A 1 94 ? -3.810 6.987 -17.643 1.00 83.38 94 ASN A CA 1
ATOM 719 C C . ASN A 1 94 ? -4.152 5.549 -17.219 1.00 83.38 94 ASN A C 1
ATOM 721 O O . ASN A 1 94 ? -3.647 5.047 -16.211 1.00 83.38 94 ASN A O 1
ATOM 725 N N . LYS A 1 95 ? -5.048 4.905 -17.974 1.00 81.44 95 LYS A N 1
ATOM 726 C CA . LYS A 1 95 ? -5.510 3.535 -17.695 1.00 81.44 95 LYS A CA 1
ATOM 727 C C . LYS A 1 95 ? -4.469 2.483 -18.057 1.00 81.44 95 LYS A C 1
ATOM 729 O O . LYS A 1 95 ? -4.441 1.446 -17.410 1.00 81.44 95 LYS A O 1
ATOM 734 N N . ASP A 1 96 ? -3.568 2.798 -18.983 1.00 87.75 96 ASP A N 1
ATOM 735 C CA . ASP A 1 96 ? -2.555 1.865 -19.476 1.00 87.75 96 ASP A CA 1
ATOM 736 C C . ASP A 1 96 ? -1.578 1.418 -18.386 1.00 87.75 96 ASP A C 1
ATOM 738 O O . ASP A 1 96 ? -0.953 0.383 -18.537 1.00 87.75 96 ASP A O 1
ATOM 742 N N . TY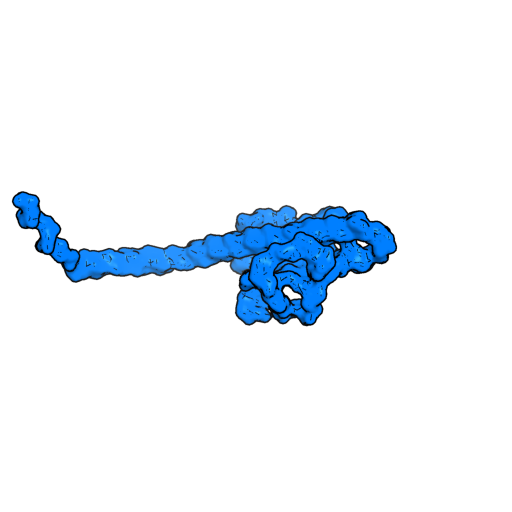R A 1 97 ? -1.417 2.171 -17.296 1.00 88.94 97 TYR A N 1
ATOM 743 C CA . TYR A 1 97 ? -0.436 1.884 -16.236 1.00 88.94 97 TYR A CA 1
ATOM 744 C C . TYR A 1 97 ? -1.090 1.629 -14.883 1.00 88.94 97 TYR A C 1
ATOM 746 O O . TYR A 1 97 ? -0.468 1.839 -13.839 1.00 88.94 97 TYR A O 1
ATOM 754 N N . CYS A 1 98 ? -2.374 1.280 -14.872 1.00 89.25 98 CYS A N 1
ATOM 755 C CA . CYS A 1 98 ? -3.126 1.228 -13.636 1.00 89.25 98 CYS A CA 1
ATOM 756 C C . CYS A 1 98 ? -4.064 0.029 -13.579 1.00 89.25 98 CYS A C 1
ATOM 758 O O . CYS A 1 98 ? -4.847 -0.218 -14.491 1.00 89.25 98 CYS A O 1
ATOM 760 N N . LEU A 1 99 ? -4.018 -0.668 -12.448 1.00 88.62 99 LEU A N 1
ATOM 761 C CA . LEU A 1 99 ? -4.918 -1.756 -12.111 1.00 88.62 99 LEU A CA 1
ATOM 762 C C . LEU A 1 99 ? -5.697 -1.393 -10.853 1.00 88.62 99 LEU A C 1
ATOM 764 O O . LEU A 1 99 ? -5.214 -0.671 -9.982 1.00 88.62 99 LEU A O 1
ATOM 768 N N . ARG A 1 100 ? -6.924 -1.890 -10.732 1.00 86.88 100 ARG A N 1
ATOM 769 C CA . ARG A 1 100 ? -7.794 -1.529 -9.613 1.00 86.88 100 ARG A CA 1
ATOM 770 C C . ARG A 1 100 ? -8.518 -2.732 -9.046 1.00 86.88 100 ARG A C 1
ATOM 772 O O . ARG A 1 100 ? -9.165 -3.471 -9.780 1.00 86.88 100 ARG A O 1
ATOM 779 N N . THR A 1 101 ? -8.486 -2.838 -7.724 1.00 87.62 101 THR A N 1
ATOM 780 C CA . THR A 1 101 ? -9.315 -3.747 -6.932 1.00 87.62 101 THR A CA 1
ATOM 781 C C . THR A 1 101 ? -10.502 -2.994 -6.322 1.00 87.62 101 THR A C 1
ATOM 783 O O . THR A 1 101 ? -10.725 -1.802 -6.559 1.00 87.62 101 THR A O 1
ATOM 786 N N . LYS A 1 102 ? -11.294 -3.672 -5.488 1.00 86.00 102 LYS A N 1
ATOM 787 C CA . LYS A 1 102 ? -12.399 -3.033 -4.760 1.00 86.00 102 LYS A CA 1
ATOM 788 C C . LYS A 1 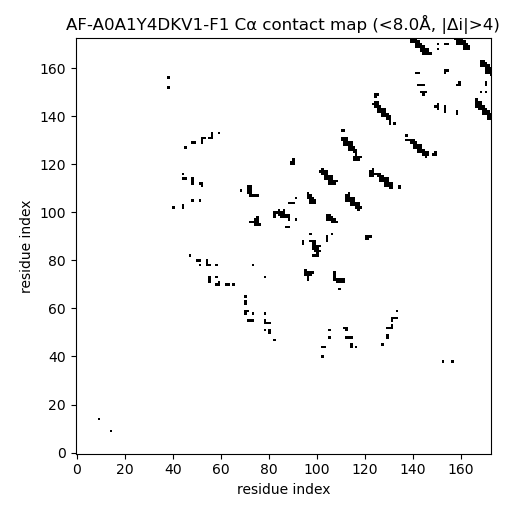102 ? -11.925 -1.889 -3.853 1.00 86.00 102 LYS A C 1
ATOM 790 O O . LYS A 1 102 ? -12.636 -0.889 -3.733 1.00 86.00 102 LYS A O 1
ATOM 795 N N . TYR A 1 103 ? -10.756 -2.041 -3.230 1.00 88.62 103 TYR A N 1
ATOM 796 C CA . TYR A 1 103 ? -10.264 -1.151 -2.174 1.00 88.62 103 TYR A CA 1
ATOM 797 C C . TYR A 1 103 ? -8.987 -0.396 -2.536 1.00 88.62 103 TYR A C 1
ATOM 799 O O . TYR A 1 103 ? -8.658 0.558 -1.825 1.00 88.62 103 TYR A O 1
ATOM 807 N N . PHE A 1 104 ? -8.298 -0.781 -3.616 1.00 90.81 104 PHE A N 1
ATOM 808 C CA . PHE A 1 104 ? -7.006 -0.216 -3.997 1.00 90.81 104 PHE A CA 1
ATOM 809 C C . PHE A 1 104 ? -6.899 0.103 -5.487 1.00 90.81 104 PHE A C 1
ATOM 811 O O . PHE A 1 104 ? -7.453 -0.600 -6.329 1.00 90.81 104 PHE A O 1
ATOM 818 N N . GLU A 1 105 ? -6.146 1.153 -5.802 1.00 90.69 105 GLU A N 1
ATOM 819 C CA . GLU A 1 105 ? -5.651 1.453 -7.147 1.00 90.69 105 GLU A CA 1
ATOM 820 C C . GLU A 1 105 ? -4.135 1.339 -7.175 1.00 90.69 105 GLU A C 1
ATOM 822 O O . GLU A 1 105 ? -3.434 2.075 -6.482 1.00 90.69 105 GLU A O 1
ATOM 827 N N . ILE A 1 106 ? -3.649 0.414 -7.989 1.00 92.12 106 ILE A N 1
ATOM 828 C CA . ILE A 1 106 ? -2.247 0.075 -8.160 1.00 92.12 106 ILE A CA 1
ATOM 829 C C . ILE A 1 106 ? -1.766 0.745 -9.440 1.00 92.12 106 ILE A C 1
ATOM 831 O O . ILE A 1 106 ? -2.277 0.475 -10.522 1.00 92.12 106 ILE A O 1
ATOM 835 N N . VAL A 1 107 ? -0.800 1.640 -9.311 1.00 92.06 107 VAL A N 1
ATOM 836 C CA . VAL A 1 107 ? -0.251 2.444 -10.396 1.00 92.06 107 VAL A CA 1
ATOM 837 C C . VAL A 1 107 ? 1.204 2.062 -10.602 1.00 92.06 107 VAL A C 1
ATOM 839 O O . VAL A 1 107 ? 2.006 2.135 -9.673 1.00 92.06 107 VAL A O 1
ATOM 842 N N . ILE A 1 108 ? 1.543 1.704 -11.833 1.00 92.38 108 ILE A N 1
ATOM 843 C CA . ILE A 1 108 ? 2.909 1.410 -12.250 1.00 92.38 108 ILE A CA 1
ATOM 844 C C . ILE A 1 108 ? 3.591 2.736 -12.594 1.00 92.38 108 ILE A C 1
ATOM 846 O O . ILE A 1 108 ? 3.123 3.510 -13.432 1.00 92.38 108 ILE A O 1
ATOM 850 N N . GLN A 1 109 ? 4.700 3.007 -11.921 1.00 91.69 109 GLN A N 1
ATOM 851 C CA . GLN A 1 109 ? 5.539 4.185 -12.093 1.00 91.69 109 GLN A CA 1
ATOM 852 C C . GLN A 1 109 ? 6.918 3.755 -12.588 1.00 91.69 109 GLN A C 1
ATOM 854 O O . GLN A 1 109 ? 7.331 2.616 -12.419 1.00 91.69 109 GLN A O 1
ATOM 859 N N . THR A 1 110 ? 7.687 4.685 -13.150 1.00 89.69 110 THR A N 1
ATOM 860 C CA . THR A 1 110 ? 9.052 4.389 -13.623 1.00 89.69 110 THR A CA 1
ATOM 861 C C . THR A 1 110 ? 10.004 3.978 -12.492 1.00 89.69 110 THR A C 1
ATOM 863 O O . THR A 1 110 ? 11.017 3.330 -12.728 1.00 89.69 110 THR A O 1
ATOM 866 N N . TRP A 1 111 ? 9.706 4.359 -11.252 1.00 89.56 111 TRP A N 1
ATOM 867 C CA . TRP A 1 111 ? 10.521 4.021 -10.085 1.00 89.56 111 TRP A CA 1
ATOM 868 C C . TRP A 1 111 ? 10.002 2.796 -9.316 1.00 89.56 111 TRP A C 1
ATOM 870 O O . TRP A 1 111 ? 10.690 2.345 -8.406 1.00 89.56 111 TRP A O 1
ATOM 880 N N . GLY A 1 112 ? 8.816 2.267 -9.646 1.00 91.44 112 GLY A N 1
ATOM 881 C CA . GLY A 1 112 ? 8.191 1.170 -8.908 1.00 91.44 112 GLY A CA 1
ATOM 882 C C . GLY A 1 112 ? 6.671 1.160 -8.979 1.00 91.44 112 GLY A C 1
ATOM 883 O O . GLY A 1 112 ? 6.075 1.591 -9.963 1.00 91.44 112 GLY A O 1
ATOM 884 N N . VAL A 1 113 ? 6.025 0.658 -7.931 1.00 93.62 113 VAL A N 1
ATOM 885 C CA . VAL A 1 113 ? 4.570 0.488 -7.877 1.00 93.62 113 VAL A CA 1
ATOM 886 C C . VAL A 1 113 ? 3.990 1.294 -6.720 1.00 93.62 113 VAL A C 1
ATOM 888 O O . VAL A 1 113 ? 4.415 1.176 -5.574 1.00 93.62 113 VAL A O 1
ATOM 891 N N . GLN A 1 114 ? 2.980 2.106 -7.014 1.00 93.75 114 GLN A N 1
ATOM 892 C CA . GLN A 1 114 ? 2.232 2.871 -6.025 1.00 93.75 114 GLN A CA 1
ATOM 893 C C . GLN A 1 114 ? 0.857 2.247 -5.804 1.00 93.75 114 GLN A C 1
ATOM 895 O O . GLN A 1 114 ? 0.077 2.108 -6.740 1.00 93.75 114 GLN A O 1
ATOM 900 N N . VAL A 1 115 ? 0.509 1.944 -4.559 1.00 94.00 115 VAL A N 1
ATOM 901 C CA . VAL A 1 115 ? -0.772 1.322 -4.201 1.00 94.00 115 VAL A CA 1
ATOM 902 C C . VAL A 1 115 ? -1.589 2.292 -3.361 1.00 94.00 115 VAL A C 1
ATOM 904 O O . VAL A 1 115 ? -1.285 2.547 -2.200 1.00 94.00 115 VAL A O 1
ATOM 907 N N . ASN A 1 116 ? -2.646 2.846 -3.938 1.00 92.88 116 ASN A N 1
ATOM 908 C CA . ASN A 1 116 ? -3.493 3.847 -3.303 1.00 92.88 116 ASN A CA 1
ATOM 909 C C . ASN A 1 116 ? -4.714 3.192 -2.671 1.00 92.88 116 ASN A C 1
ATOM 911 O O . ASN A 1 116 ? -5.483 2.539 -3.376 1.00 92.88 116 ASN A O 1
ATOM 915 N N . ARG A 1 117 ? -4.962 3.419 -1.377 1.00 91.94 117 ARG A N 1
ATOM 916 C CA . ARG A 1 117 ? -6.250 3.066 -0.768 1.00 91.94 117 ARG A CA 1
ATOM 917 C C . ARG A 1 117 ? -7.338 3.952 -1.376 1.00 91.94 117 ARG A C 1
ATOM 919 O O . ARG A 1 117 ? -7.245 5.178 -1.316 1.00 91.94 117 ARG A O 1
ATOM 926 N N . VAL A 1 118 ? -8.384 3.344 -1.934 1.00 89.06 118 VAL A N 1
ATOM 927 C CA . VAL A 1 118 ? -9.508 4.053 -2.565 1.00 89.06 118 VAL A CA 1
ATOM 928 C C . VAL A 1 118 ? -10.850 3.729 -1.934 1.00 89.06 118 VAL A C 1
ATOM 930 O O . VAL A 1 118 ? -11.207 2.574 -1.710 1.00 89.06 118 VAL A O 1
ATOM 933 N N . GLN A 1 119 ? -11.657 4.756 -1.706 1.00 84.62 119 GLN A N 1
ATOM 934 C CA . GLN A 1 119 ? -13.056 4.596 -1.321 1.00 84.62 119 GLN A CA 1
ATOM 935 C C . GLN A 1 119 ? -13.874 5.666 -2.033 1.00 84.62 119 GLN A C 1
ATOM 937 O O . GLN A 1 119 ? -13.503 6.835 -2.009 1.00 84.62 119 GLN A O 1
ATOM 942 N N . ASN A 1 120 ? -14.979 5.272 -2.670 1.00 79.31 120 ASN A N 1
ATOM 943 C CA . ASN A 1 120 ? -15.860 6.185 -3.409 1.00 79.31 120 ASN A CA 1
ATOM 944 C C . ASN A 1 120 ? -15.108 7.067 -4.429 1.00 79.31 120 ASN A C 1
ATOM 946 O O . ASN A 1 120 ? -15.377 8.256 -4.536 1.00 79.31 120 ASN A O 1
ATOM 950 N N . ASN A 1 121 ? -14.155 6.479 -5.163 1.00 75.00 121 ASN A N 1
ATOM 951 C CA . ASN A 1 121 ? -13.347 7.151 -6.194 1.00 75.00 121 ASN A CA 1
ATOM 952 C C . ASN A 1 121 ? -12.448 8.297 -5.688 1.00 75.00 121 ASN A C 1
ATOM 954 O O . ASN A 1 121 ? -12.038 9.146 -6.473 1.00 75.00 121 ASN A O 1
ATOM 958 N N . ALA A 1 122 ? -12.105 8.304 -4.397 1.00 79.06 122 ALA A N 1
ATOM 959 C CA . ALA A 1 122 ? -11.136 9.226 -3.814 1.00 79.06 122 ALA A CA 1
ATOM 960 C C . ALA A 1 122 ? -9.992 8.471 -3.116 1.00 79.06 122 ALA A C 1
ATOM 962 O O . ALA A 1 122 ? -10.219 7.415 -2.512 1.00 79.06 122 ALA A O 1
ATOM 963 N N . VAL A 1 123 ? -8.776 9.036 -3.183 1.00 76.06 123 VAL A N 1
ATOM 964 C CA . VAL A 1 123 ? -7.615 8.584 -2.393 1.00 76.06 123 VAL A CA 1
ATOM 965 C C . VAL A 1 123 ? -7.942 8.754 -0.912 1.00 76.06 123 VAL A C 1
ATOM 967 O O . VAL A 1 123 ? -8.435 9.806 -0.498 1.00 76.06 123 VAL A O 1
ATOM 970 N N . LYS A 1 124 ? -7.668 7.720 -0.123 1.00 80.50 124 LYS A N 1
ATOM 971 C CA . LYS A 1 124 ? -7.909 7.694 1.319 1.00 80.50 124 LYS A CA 1
ATOM 972 C C . LYS A 1 124 ? -6.633 7.865 2.138 1.00 80.50 124 LYS A C 1
ATOM 974 O O . LYS A 1 124 ? -5.587 8.250 1.626 1.00 80.50 124 LYS A O 1
ATOM 979 N N . ASP A 1 125 ? -6.802 7.639 3.435 1.00 83.50 125 ASP A N 1
ATOM 980 C CA . ASP A 1 125 ? -5.906 7.924 4.550 1.00 83.50 125 ASP A CA 1
ATOM 981 C C . ASP A 1 125 ? -4.459 7.459 4.363 1.00 83.50 125 ASP A C 1
ATOM 983 O O . ASP A 1 125 ? -3.580 8.050 4.978 1.00 83.50 125 ASP A O 1
ATOM 987 N N . TYR A 1 126 ? -4.187 6.450 3.530 1.00 90.81 126 TYR A N 1
ATOM 988 C CA . TYR A 1 126 ? -2.833 5.955 3.288 1.00 90.81 126 TYR A CA 1
ATOM 989 C C . TYR A 1 126 ? -2.639 5.367 1.883 1.00 90.81 126 TYR A C 1
ATOM 991 O O . TYR A 1 126 ? -3.593 5.025 1.178 1.00 90.81 126 TYR A O 1
ATOM 999 N N . TYR A 1 127 ? -1.380 5.237 1.481 1.00 93.25 127 TYR A N 1
ATOM 1000 C CA . TYR A 1 127 ? -0.939 4.560 0.265 1.00 93.25 127 TYR A CA 1
ATOM 1001 C C . TYR A 1 127 ? 0.470 3.985 0.453 1.00 93.25 127 TYR A C 1
ATOM 1003 O O . TYR A 1 127 ? 1.181 4.356 1.387 1.00 93.25 127 TYR A O 1
ATOM 1011 N N . PHE A 1 128 ? 0.870 3.079 -0.435 1.00 93.88 128 PHE A N 1
ATOM 1012 C CA . PHE A 1 128 ? 2.170 2.413 -0.394 1.00 93.88 128 PHE A CA 1
ATOM 1013 C C . PHE A 1 128 ? 3.017 2.770 -1.605 1.00 93.88 128 PHE A C 1
ATOM 1015 O O . PHE A 1 128 ? 2.481 2.915 -2.707 1.00 93.88 128 PHE A O 1
ATOM 1022 N N . TYR A 1 129 ? 4.329 2.843 -1.405 1.00 94.00 129 TYR A N 1
ATOM 1023 C CA . TYR A 1 129 ? 5.319 2.771 -2.474 1.00 94.00 129 TYR A CA 1
ATOM 1024 C C . TYR A 1 129 ? 6.107 1.477 -2.314 1.00 94.00 129 TYR A C 1
ATOM 1026 O O . TYR A 1 129 ? 6.674 1.222 -1.252 1.00 94.00 129 TYR A O 1
ATOM 1034 N N . LEU A 1 130 ? 6.108 0.671 -3.370 1.00 94.44 130 LEU A N 1
ATOM 1035 C CA . LEU A 1 130 ? 6.834 -0.585 -3.457 1.00 94.44 130 LEU A CA 1
ATOM 1036 C C . LEU A 1 130 ? 7.910 -0.439 -4.526 1.00 94.44 130 LEU A C 1
ATOM 1038 O O . LEU A 1 130 ? 7.630 0.043 -5.631 1.00 94.44 130 LEU A O 1
ATOM 1042 N N . TYR A 1 131 ? 9.133 -0.832 -4.194 1.00 92.44 131 TYR A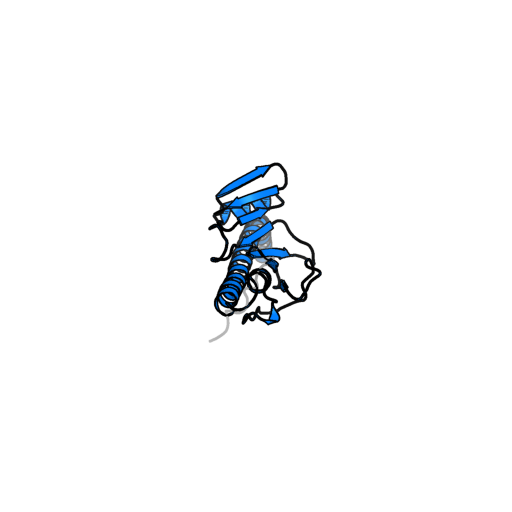 N 1
ATOM 1043 C CA . TYR A 1 131 ? 10.292 -0.595 -5.048 1.00 92.44 131 TYR A CA 1
ATOM 1044 C C . TYR A 1 131 ? 10.768 -1.888 -5.719 1.00 92.44 131 TYR A C 1
ATOM 1046 O O . TYR A 1 131 ? 10.848 -2.923 -5.060 1.00 92.44 131 TYR A O 1
ATOM 1054 N N . PRO A 1 132 ? 11.079 -1.850 -7.026 1.00 91.12 132 PRO A N 1
ATOM 1055 C CA . PRO A 1 132 ? 11.482 -3.022 -7.784 1.00 91.12 132 PRO A CA 1
ATOM 1056 C C . PRO A 1 132 ? 12.943 -3.377 -7.513 1.00 91.12 132 PRO A C 1
ATOM 1058 O O . PRO A 1 132 ? 13.741 -2.539 -7.088 1.00 91.12 132 PRO A O 1
ATOM 1061 N N . GLU A 1 133 ? 13.321 -4.612 -7.827 1.00 86.75 133 GLU A N 1
ATOM 1062 C CA . GLU A 1 133 ? 14.671 -5.117 -7.549 1.00 86.75 133 GLU A CA 1
ATOM 1063 C C . GLU A 1 133 ? 15.747 -4.458 -8.417 1.00 86.75 133 GLU A C 1
ATOM 1065 O O . GLU A 1 133 ? 16.891 -4.310 -7.991 1.00 86.75 133 GLU A O 1
ATOM 1070 N N . TYR A 1 134 ? 15.369 -4.029 -9.621 1.00 86.12 134 TYR A N 1
ATOM 1071 C CA . TYR A 1 134 ? 16.249 -3.350 -10.572 1.00 86.12 134 TYR A CA 1
ATOM 1072 C C . TYR A 1 134 ? 16.466 -1.860 -10.252 1.00 86.12 134 TYR A C 1
ATOM 1074 O O . TYR A 1 134 ? 17.126 -1.148 -11.017 1.00 86.12 134 TYR A O 1
ATOM 1082 N N . ALA A 1 135 ? 15.879 -1.334 -9.171 1.00 82.44 135 ALA A N 1
ATOM 1083 C CA . ALA A 1 135 ? 16.110 0.046 -8.765 1.00 82.44 135 ALA A CA 1
ATOM 1084 C C . ALA A 1 135 ? 17.600 0.267 -8.440 1.00 82.44 135 ALA A C 1
ATOM 1086 O O . ALA A 1 135 ? 18.256 -0.571 -7.825 1.00 82.44 135 ALA A O 1
ATOM 1087 N N . SER A 1 136 ? 18.140 1.433 -8.810 1.00 74.94 136 SER A N 1
ATOM 1088 C CA . SER A 1 136 ? 19.557 1.794 -8.615 1.00 74.94 136 SER A CA 1
ATOM 1089 C C . SER A 1 136 ? 19.999 1.873 -7.142 1.00 74.94 136 SER A C 1
ATOM 1091 O O . SER A 1 136 ? 21.173 2.097 -6.860 1.00 74.94 136 SER A O 1
ATOM 1093 N N . GLY A 1 137 ? 19.069 1.685 -6.203 1.00 74.75 137 GLY A N 1
ATOM 1094 C CA . GLY A 1 137 ? 19.304 1.454 -4.784 1.00 74.75 137 GLY A CA 1
ATOM 1095 C C . GLY A 1 137 ? 18.192 0.568 -4.214 1.00 74.75 137 GLY A C 1
ATOM 1096 O O . GLY A 1 137 ? 17.055 0.621 -4.682 1.00 74.75 137 GLY A O 1
ATOM 1097 N N . ARG A 1 138 ? 18.506 -0.246 -3.197 1.00 69.81 138 ARG A N 1
ATOM 1098 C CA . ARG A 1 138 ? 17.494 -1.020 -2.461 1.00 69.81 138 ARG A CA 1
ATOM 1099 C C . ARG A 1 138 ? 16.738 -0.088 -1.517 1.00 69.81 138 ARG A C 1
ATOM 1101 O O . ARG A 1 138 ? 17.156 0.116 -0.379 1.00 69.81 138 ARG A O 1
ATOM 1108 N N . TYR A 1 139 ? 15.656 0.501 -2.010 1.00 83.38 139 TYR A N 1
ATOM 1109 C CA . TYR A 1 139 ? 14.744 1.289 -1.189 1.00 83.38 139 TYR A CA 1
ATOM 1110 C C . TYR A 1 139 ? 13.783 0.346 -0.455 1.00 83.38 139 TYR A C 1
ATOM 1112 O O . TYR A 1 139 ? 13.183 -0.514 -1.100 1.00 83.38 139 TYR A O 1
ATOM 1120 N N . PRO A 1 140 ? 13.636 0.464 0.876 1.00 88.00 140 PRO A N 1
ATOM 1121 C CA . PRO A 1 140 ? 12.630 -0.302 1.596 1.00 88.00 140 PRO A CA 1
ATOM 1122 C C . PRO A 1 140 ? 11.230 0.155 1.180 1.00 88.00 140 PRO A C 1
ATOM 1124 O O . PRO A 1 140 ? 11.022 1.331 0.869 1.00 88.00 140 PRO A O 1
ATOM 1127 N N . ASP A 1 141 ? 10.264 -0.761 1.231 1.00 92.06 141 ASP A N 1
ATOM 1128 C CA . ASP A 1 141 ? 8.860 -0.419 1.020 1.00 92.06 141 ASP A CA 1
ATOM 1129 C C . ASP A 1 141 ? 8.423 0.684 1.986 1.00 92.06 141 ASP A C 1
ATOM 1131 O O . ASP A 1 141 ? 8.814 0.716 3.162 1.00 92.06 141 ASP A O 1
ATOM 1135 N N . GLN A 1 142 ? 7.569 1.575 1.492 1.00 93.06 142 GLN A N 1
ATOM 1136 C CA . GLN A 1 142 ? 7.074 2.721 2.242 1.00 93.06 142 GLN A CA 1
ATOM 1137 C C . GLN A 1 142 ? 5.562 2.670 2.403 1.00 93.06 142 GLN A C 1
ATOM 1139 O O . GLN A 1 142 ? 4.822 2.434 1.450 1.00 93.06 142 GLN A O 1
ATOM 1144 N N . CYS A 1 143 ? 5.108 2.969 3.614 1.00 94.88 143 CYS A N 1
ATOM 1145 C CA . CYS A 1 143 ? 3.729 3.275 3.947 1.00 94.88 143 CYS A CA 1
ATOM 1146 C C . CYS A 1 143 ? 3.614 4.766 4.227 1.00 94.88 143 CYS A C 1
ATOM 1148 O O . CYS A 1 143 ? 4.254 5.288 5.143 1.00 94.88 143 CYS A O 1
ATOM 1150 N N . ILE A 1 144 ? 2.800 5.456 3.437 1.00 93.31 144 ILE A N 1
ATOM 1151 C CA . ILE A 1 144 ? 2.577 6.888 3.577 1.00 93.31 144 ILE A CA 1
ATOM 1152 C C . ILE A 1 144 ? 1.144 7.125 4.021 1.00 93.31 144 ILE A C 1
ATOM 1154 O O . ILE A 1 144 ? 0.200 6.662 3.385 1.00 93.31 144 ILE A O 1
ATOM 1158 N N . SER A 1 145 ? 0.982 7.883 5.098 1.00 92.94 145 SER A N 1
ATOM 1159 C CA . SER A 1 145 ? -0.309 8.258 5.659 1.00 92.94 145 SER A CA 1
ATOM 1160 C C . SER A 1 145 ? -0.546 9.762 5.576 1.00 92.94 145 SER A C 1
ATOM 1162 O O . SER A 1 145 ? 0.358 10.561 5.814 1.00 92.94 145 SER A O 1
ATOM 1164 N N . ARG A 1 146 ? -1.797 10.142 5.302 1.00 89.94 146 ARG A N 1
ATOM 1165 C CA . ARG A 1 146 ? -2.312 11.518 5.326 1.00 89.94 146 ARG A CA 1
ATOM 1166 C C . ARG A 1 146 ? -3.064 11.870 6.618 1.00 89.94 146 ARG A C 1
ATOM 1168 O O . ARG A 1 146 ? -3.708 12.913 6.709 1.00 89.94 146 ARG A O 1
ATOM 1175 N N . SER A 1 147 ? -3.043 10.981 7.607 1.00 89.12 147 SER A N 1
ATOM 1176 C CA . SER A 1 147 ? -3.725 11.166 8.889 1.00 89.12 147 SER A CA 1
ATOM 1177 C C . SER A 1 147 ? -2.968 10.500 10.041 1.00 89.12 147 SER A C 1
ATOM 1179 O O . SER A 1 147 ? -2.190 9.562 9.848 1.00 89.12 147 SER A O 1
ATOM 1181 N N . ALA A 1 148 ? -3.231 10.946 11.271 1.00 88.19 148 ALA A N 1
ATOM 1182 C CA . ALA A 1 148 ? -2.690 10.293 12.463 1.00 88.19 148 ALA A CA 1
ATOM 1183 C C . ALA A 1 148 ? -3.196 8.842 12.606 1.00 88.19 148 ALA A C 1
ATOM 1185 O O . ALA A 1 148 ? -2.454 7.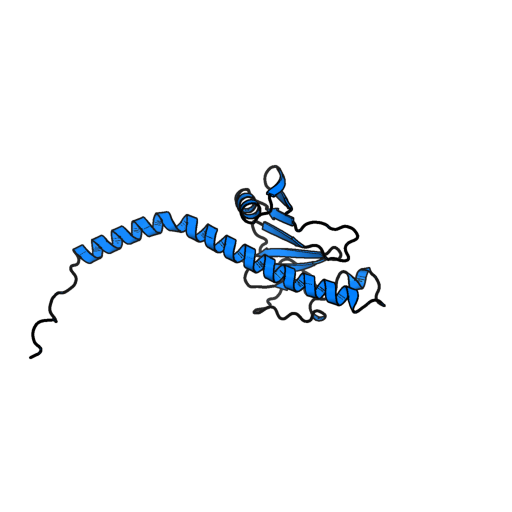964 13.036 1.00 88.19 148 ALA A O 1
ATOM 1186 N N . THR A 1 149 ? -4.438 8.563 12.188 1.00 88.06 149 THR A N 1
ATOM 1187 C CA . THR A 1 149 ? -5.013 7.208 12.217 1.00 88.06 149 THR A CA 1
ATOM 1188 C C . THR A 1 149 ? -4.354 6.274 11.207 1.00 88.06 149 THR A C 1
ATOM 1190 O O . THR A 1 149 ? -4.098 5.116 11.527 1.00 88.06 149 THR A O 1
ATOM 1193 N N . GLY A 1 150 ? -4.045 6.761 10.002 1.00 89.69 150 GLY A N 1
ATOM 1194 C CA . GLY A 1 150 ? -3.299 5.983 9.016 1.00 89.69 150 GLY A CA 1
ATOM 1195 C C . GLY A 1 150 ? -1.836 5.786 9.421 1.00 89.69 150 GLY A C 1
ATOM 1196 O O . GLY A 1 150 ? -1.252 4.759 9.095 1.00 89.69 150 GLY A O 1
ATOM 1197 N N . HIS A 1 151 ? -1.251 6.716 10.187 1.00 91.56 151 HIS A N 1
ATOM 1198 C CA . HIS A 1 151 ? 0.097 6.556 10.733 1.00 91.56 151 HIS A CA 1
ATOM 1199 C C . HIS A 1 151 ? 0.144 5.435 11.780 1.00 91.56 151 HIS A C 1
ATOM 1201 O O . HIS A 1 151 ? 0.971 4.536 11.653 1.00 91.56 151 HIS A O 1
ATOM 1207 N N . ASP A 1 152 ? -0.793 5.426 12.738 1.00 91.19 152 ASP A N 1
ATOM 1208 C CA . ASP A 1 152 ? -0.965 4.323 13.703 1.00 91.19 152 ASP A CA 1
ATOM 1209 C C . ASP A 1 152 ? -1.138 2.973 12.986 1.00 91.19 152 ASP A C 1
ATOM 1211 O O . ASP A 1 152 ? -0.559 1.959 13.384 1.00 91.19 152 ASP A O 1
ATOM 1215 N N . LEU A 1 153 ? -1.876 2.966 11.869 1.00 92.06 153 LEU A N 1
ATOM 1216 C CA . LEU A 1 153 ? -2.022 1.785 11.026 1.00 92.06 153 LEU A CA 1
ATOM 1217 C C . LEU A 1 153 ? -0.690 1.360 10.387 1.00 92.06 153 LEU A C 1
ATOM 1219 O O . LEU A 1 153 ? -0.314 0.204 10.550 1.00 92.06 153 LEU A O 1
ATOM 1223 N N . CYS A 1 154 ? 0.040 2.259 9.714 1.00 93.19 154 CYS A N 1
ATOM 1224 C CA . CYS A 1 154 ? 1.351 1.954 9.119 1.00 93.19 154 CYS A CA 1
ATOM 1225 C C . CYS A 1 154 ? 2.314 1.348 10.154 1.00 93.19 154 CYS A C 1
ATOM 1227 O O . CYS A 1 154 ? 2.908 0.296 9.906 1.00 93.19 154 CYS A O 1
ATOM 1229 N N . VAL A 1 155 ? 2.417 1.972 11.332 1.00 93.31 155 VAL A N 1
ATOM 1230 C CA . VAL A 1 155 ? 3.293 1.513 12.420 1.00 93.31 155 VAL A CA 1
ATOM 1231 C C . VAL A 1 155 ? 2.860 0.143 12.929 1.00 93.31 155 VAL A C 1
ATOM 1233 O O . VAL A 1 155 ? 3.689 -0.754 13.063 1.00 93.31 155 VAL A O 1
ATOM 1236 N N . THR A 1 156 ? 1.557 -0.066 13.138 1.00 92.62 156 THR A N 1
ATOM 1237 C CA . THR A 1 156 ? 1.033 -1.369 13.577 1.00 92.62 156 THR A CA 1
ATOM 1238 C C . THR A 1 156 ? 1.307 -2.485 12.566 1.00 92.62 156 THR A C 1
ATOM 1240 O O . THR A 1 156 ? 1.469 -3.643 12.946 1.00 92.62 156 THR A O 1
ATOM 1243 N N . MET A 1 157 ? 1.361 -2.151 11.278 1.00 93.81 157 MET A N 1
ATOM 1244 C CA . MET A 1 157 ? 1.657 -3.100 10.204 1.00 93.81 157 MET A CA 1
ATOM 1245 C C . MET A 1 157 ? 3.164 -3.339 10.002 1.00 93.81 157 MET A C 1
ATOM 1247 O O . MET A 1 157 ? 3.542 -4.118 9.128 1.00 93.81 157 MET A O 1
ATOM 1251 N N . GLY A 1 158 ? 4.021 -2.715 10.818 1.00 92.56 158 GLY A N 1
ATOM 1252 C CA . GLY A 1 158 ? 5.465 -2.955 10.848 1.00 92.56 158 GLY A CA 1
ATOM 1253 C C . GLY A 1 158 ? 6.322 -1.893 10.158 1.00 92.56 158 GLY A C 1
ATOM 1254 O O . GLY A 1 158 ? 7.528 -2.086 10.065 1.00 92.56 158 GLY A O 1
ATOM 1255 N N . TYR A 1 159 ? 5.744 -0.780 9.698 1.00 93.81 159 TYR A N 1
ATOM 1256 C CA . TYR A 1 159 ? 6.504 0.351 9.156 1.00 93.81 159 TYR A CA 1
ATOM 1257 C C . TYR A 1 159 ? 6.877 1.301 10.299 1.00 93.81 159 TYR A C 1
ATOM 1259 O O . TYR A 1 159 ? 6.125 2.220 10.623 1.00 93.81 159 TYR A O 1
ATOM 1267 N N . THR A 1 160 ? 7.996 1.034 10.968 1.00 92.38 160 THR A N 1
ATOM 1268 C CA . THR A 1 160 ? 8.370 1.687 12.236 1.00 92.38 160 THR A CA 1
ATOM 1269 C C . THR A 1 160 ? 9.287 2.895 12.056 1.00 92.38 160 THR A C 1
ATOM 1271 O O . THR A 1 160 ? 9.292 3.796 12.897 1.00 92.38 160 THR A O 1
ATOM 1274 N N . ASN A 1 161 ? 10.033 2.953 10.954 1.00 93.00 161 ASN A N 1
ATOM 1275 C CA . ASN A 1 161 ? 10.966 4.035 10.655 1.00 93.00 161 ASN A CA 1
ATOM 1276 C C . ASN A 1 161 ? 10.218 5.198 9.993 1.00 93.00 161 ASN A C 1
ATOM 1278 O O . ASN A 1 161 ? 10.155 5.308 8.769 1.00 93.00 161 ASN A O 1
ATOM 1282 N N . CYS A 1 162 ? 9.599 6.047 10.812 1.00 91.88 162 CYS A N 1
ATOM 1283 C CA . CYS A 1 162 ? 8.720 7.115 10.347 1.00 91.88 162 CYS A CA 1
ATOM 1284 C C . CYS A 1 162 ? 9.373 8.500 10.371 1.00 91.88 162 CYS A C 1
ATOM 1286 O O . CYS A 1 162 ? 10.039 8.886 11.328 1.00 91.88 162 CYS A O 1
ATOM 1288 N N . SER A 1 163 ? 9.092 9.284 9.333 1.00 89.94 163 SER A N 1
ATOM 1289 C CA . SER A 1 163 ? 9.417 10.706 9.227 1.00 89.94 163 SER A CA 1
ATOM 1290 C C . SER A 1 163 ? 8.184 11.493 8.778 1.00 89.94 163 SER A C 1
ATOM 1292 O O . SER A 1 163 ? 7.356 10.989 8.018 1.00 89.94 163 SER A O 1
ATOM 1294 N N . GLY A 1 164 ? 8.027 12.723 9.265 1.00 83.44 164 GLY A N 1
ATOM 1295 C CA . GLY A 1 164 ? 6.901 13.590 8.912 1.00 83.44 164 GLY A CA 1
ATOM 1296 C C . GLY A 1 164 ? 6.369 14.397 10.093 1.00 83.44 164 GLY A C 1
ATOM 1297 O O . GLY A 1 164 ? 6.691 14.125 11.249 1.00 83.44 164 GLY A O 1
ATOM 1298 N N . SER A 1 165 ? 5.560 15.413 9.798 1.00 70.31 165 SER A N 1
ATOM 1299 C CA . SER A 1 165 ? 4.885 16.235 10.803 1.00 70.31 165 SER A CA 1
ATOM 1300 C C . SER A 1 165 ? 3.504 16.680 10.309 1.00 70.31 165 SER A C 1
ATOM 1302 O O . SER A 1 165 ? 3.248 16.810 9.110 1.00 70.31 165 SER A O 1
ATOM 1304 N N . GLY A 1 166 ? 2.575 16.881 11.246 1.00 76.00 166 GLY A N 1
ATOM 1305 C CA . GLY A 1 166 ? 1.209 17.307 10.942 1.00 76.00 166 GLY A CA 1
ATOM 1306 C C . GLY A 1 166 ? 0.346 16.195 10.334 1.00 76.00 166 GLY A C 1
ATOM 1307 O O . GLY A 1 166 ? -0.055 15.273 11.033 1.00 76.00 166 GLY A O 1
ATOM 1308 N N . SER A 1 167 ? 0.002 16.323 9.047 1.00 77.19 167 SER A N 1
ATOM 1309 C CA . SER A 1 167 ? -0.934 15.430 8.330 1.00 77.19 167 SER A CA 1
ATOM 1310 C C . SER A 1 167 ? -0.257 14.567 7.262 1.00 77.19 167 SER A C 1
ATOM 1312 O O . SER A 1 167 ? -0.935 14.069 6.375 1.00 77.19 167 SER A O 1
ATOM 1314 N N . TYR A 1 168 ? 1.068 14.417 7.291 1.00 87.69 168 TYR A N 1
ATOM 1315 C CA . TYR A 1 168 ? 1.795 13.579 6.337 1.00 87.69 168 TYR A CA 1
ATOM 1316 C C . TYR A 1 168 ? 2.894 12.804 7.057 1.00 87.69 168 TYR A C 1
ATOM 1318 O O . TYR A 1 168 ? 3.810 13.401 7.621 1.00 87.69 168 TYR A O 1
ATOM 1326 N N . TYR A 1 169 ? 2.795 11.479 7.025 1.00 90.75 169 TYR A N 1
ATOM 1327 C CA . TYR A 1 169 ? 3.748 10.561 7.639 1.00 90.75 169 TYR A CA 1
ATOM 1328 C C . TYR A 1 169 ? 4.261 9.597 6.582 1.00 90.75 169 TYR A C 1
ATOM 1330 O O . TYR A 1 169 ? 3.461 8.951 5.914 1.00 90.75 169 TYR A O 1
ATOM 1338 N N . SER A 1 170 ? 5.575 9.477 6.455 1.00 93.12 170 SER A N 1
ATOM 1339 C CA . SER A 1 170 ? 6.244 8.508 5.595 1.00 93.12 170 SER A CA 1
ATOM 1340 C C . SER A 1 170 ? 7.006 7.525 6.467 1.00 93.12 170 SER A C 1
ATOM 1342 O O . SER A 1 170 ? 7.969 7.907 7.130 1.00 93.12 170 SER A O 1
ATOM 1344 N N . CYS A 1 171 ? 6.573 6.273 6.470 1.00 93.69 171 CYS A N 1
ATOM 1345 C CA . CYS A 1 171 ? 7.155 5.208 7.269 1.00 93.69 171 CYS A CA 1
ATOM 1346 C C . CYS A 1 171 ? 7.764 4.144 6.361 1.00 93.69 171 CYS A C 1
ATOM 1348 O O . CYS A 1 171 ? 7.085 3.649 5.465 1.00 93.69 171 CYS A O 1
ATOM 1350 N N . THR A 1 172 ? 9.020 3.774 6.588 1.00 93.44 172 THR A N 1
ATOM 1351 C CA . THR A 1 172 ? 9.636 2.609 5.944 1.00 93.44 172 THR A CA 1
ATOM 1352 C C . THR A 1 172 ? 9.571 1.403 6.871 1.00 93.44 172 THR A C 1
ATOM 1354 O O . THR A 1 172 ? 9.431 1.545 8.093 1.00 93.44 172 THR A O 1
ATOM 1357 N N . LYS A 1 173 ? 9.661 0.216 6.273 1.00 86.00 173 LYS A N 1
ATOM 1358 C CA . LYS A 1 173 ? 9.907 -1.022 7.012 1.00 86.00 173 LYS A CA 1
ATOM 1359 C C . LYS A 1 173 ? 11.315 -1.052 7.619 1.00 86.00 173 LYS A C 1
ATOM 1361 O O . LYS A 1 173 ? 12.164 -0.221 7.205 1.00 86.00 173 LYS A O 1
#

Foldseek 3Di:
DDPDDPDDDDDPVNVVVVVVVVVVVCVVCPVVVVLVVVLVVVVVLVVVQVLVLVQLLVQLVVCVPDDLQPSLQAFPVPGPDDDPPWDQQQPDPDRRQWTDDPQWIWGRDSQTIKIFGDDPSDGDFKIKGDGHPPHPDPDAIKIKGQQPVSVVSCVVNPQPQWDDDDRIIIGGD

Solvent-accessible surface area (backbone atoms only — not comparable to full-atom values): 9671 Å² total; per-residue (Å²): 144,91,84,89,83,87,80,80,74,84,51,71,66,59,54,49,53,52,53,52,52,54,50,57,54,51,66,66,45,52,65,58,50,54,55,52,51,50,53,54,48,51,53,52,44,51,54,54,40,49,58,52,39,52,42,46,46,49,49,35,67,75,40,75,88,52,54,72,72,56,30,43,38,55,44,49,89,77,38,96,69,85,64,80,69,66,44,84,51,69,84,51,88,58,58,57,30,35,46,19,47,92,49,30,37,35,34,53,34,71,75,28,34,37,31,34,33,37,57,96,76,37,81,50,48,34,33,36,44,42,58,42,86,86,43,100,56,94,60,68,45,31,37,35,13,56,32,68,70,33,38,55,47,36,40,74,76,54,23,67,57,64,48,71,68,90,53,43,35,44,14,25,92

Secondary structure (DSSP, 8-state):
---SSS--PPPHHHHHHHHHHHHHHHHHHHHHHHHHHHHHHHHHHHHHHHHHHHHHHHHHHH-TTS-HHHHSS--GGGS----TT----SS-S-GGGEEE-SSEEEEEETTEEEEEEEETTEEEEEEEEE--TTSSS-PPPEEEESSHHHHHHHHHTT--EEEEETTEEEEE-